Protein 7QGJ (pdb70)

Sequence (157 aa):
SNPYSYAMSSTEEARFLTYHMWPLTFLSPSELARAGFYYIGPGDRVACFACGGKLSNWEPKDDAMSSEHRRHFPNCPFLENSNPYSYAMSTEEARFLTYHMWPLTFLSSPSSELARAGFYYIGPGDRVACFACGGKKLSNWEPKDDAMSSEHRRHFPNCPFLE

Nearest PDB structures (foldseek):
  7qgj-assembly2_B  TM=9.591E-01  e=5.604E-15  Homo sapiens
  4j3y-assembly1_A  TM=9.364E-01  e=2.840E-09  Homo sapiens
  4mtz-assembly1_A  TM=9.478E-01  e=5.421E-08  Homo sapiens
  3siq-assembly3_C  TM=9.575E-01  e=4.329E-07  Drosophila melanogaster
  1se0-assembly1_A  TM=9.674E-01  e=7.913E-07  Drosophila melanogaster

Structure (mmCIF, N/CA/C/O backbone):
data_7QGJ
#
_entry.id   7QGJ
#
_cell.length_a   87.241
_cell.length_b   87.241
_cell.length_c   59.625
_cell.angle_alpha   90.000
_cell.angle_beta   90.000
_cell.angle_gamma   120.000
#
_symmetry.space_group_name_H-M   'H 3'
#
lo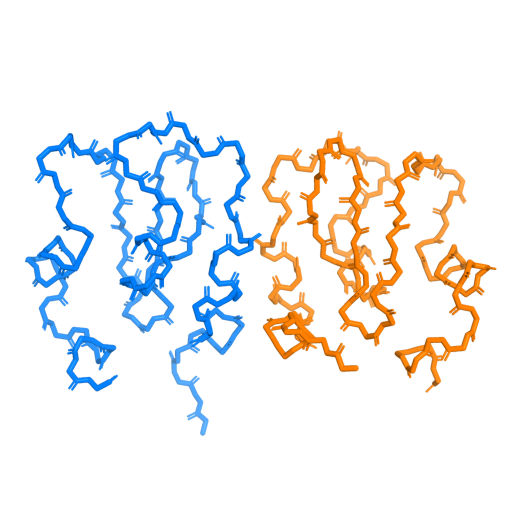op_
_entity.id
_entity.type
_entity.pdbx_description
1 polymer 'Baculoviral IAP repeat-containing protein 2'
2 non-polymer 'ZINC ION'
3 non-polymer 1,2-ETHANEDIOL
4 water water
#
loop_
_atom_site.group_PDB
_atom_site.id
_atom_site.type_symbol
_atom_site.label_atom_id
_atom_site.label_alt_id
_atom_site.label_comp_id
_atom_site.label_asym_id
_atom_site.label_entity_id
_atom_site.label_seq_id
_atom_site.pdbx_PDB_ins_code
_atom_site.Cartn_x
_atom_site.Cartn_y
_atom_site.Cartn_z
_atom_site.occupancy
_atom_site.B_iso_or_equiv
_atom_site.auth_seq_id
_atom_site.auth_comp_id
_atom_site.auth_asym_id
_atom_site.auth_atom_id
_atom_site.pdbx_PDB_model_num
ATOM 1 N N . SER A 1 1 ? -11.054 -15.971 -4.465 1.00 22.90 174 SER A N 1
ATOM 2 C CA . SER A 1 1 ? -10.523 -15.032 -3.442 1.00 21.44 174 SER A CA 1
ATOM 3 C C . SER A 1 1 ? -10.775 -13.588 -3.884 1.00 21.48 174 SER A C 1
ATOM 4 O O . SER A 1 1 ? -11.127 -13.361 -5.059 1.00 23.23 174 SER A O 1
ATOM 7 N N . ASN A 1 2 ? -10.599 -12.653 -2.957 1.00 21.05 175 ASN A N 1
ATOM 8 C CA . ASN A 1 2 ? -11.055 -11.246 -3.067 1.00 19.99 175 ASN A CA 1
ATOM 9 C C . ASN A 1 2 ? -9.839 -10.333 -2.948 1.00 19.62 175 ASN A C 1
ATOM 10 O O . ASN A 1 2 ? -9.186 -10.317 -1.906 1.00 19.58 175 ASN A O 1
ATOM 15 N N . PRO A 1 3 ? -9.484 -9.569 -4.007 1.00 19.21 176 PRO A N 1
ATOM 16 C CA . PRO A 1 3 ? -8.350 -8.643 -3.960 1.00 18.97 176 PRO A CA 1
ATOM 17 C C . PRO A 1 3 ? -8.661 -7.263 -3.352 1.00 18.69 176 PRO A C 1
ATOM 18 O O . PRO A 1 3 ? -7.770 -6.438 -3.266 1.00 21.11 176 PRO A O 1
ATOM 22 N N . TYR A 1 4 ? -9.916 -7.037 -2.968 1.00 17.50 177 TYR A N 1
ATOM 23 C CA . TYR A 1 4 ? -10.414 -5.751 -2.424 1.00 18.18 177 TYR A CA 1
ATOM 24 C C . TYR A 1 4 ? -10.538 -5.874 -0.908 1.00 19.57 177 TYR A C 1
ATOM 25 O O . TYR A 1 4 ? -10.383 -6.985 -0.374 1.00 20.05 177 TYR A O 1
ATOM 34 N N . SER A 1 5 ? -10.793 -4.750 -0.247 1.00 19.25 178 SER A N 1
ATOM 35 C CA . SER A 1 5 ? -11.152 -4.741 1.190 1.00 19.41 178 SER A CA 1
ATOM 36 C C . SER A 1 5 ? -12.591 -5.237 1.319 1.00 18.78 178 SER A C 1
ATOM 37 O O . SER A 1 5 ? -13.525 -4.439 1.106 1.00 21.39 178 SER A O 1
ATOM 40 N N . TYR A 1 6 ? -12.773 -6.508 1.661 1.00 19.80 179 TYR A N 1
ATOM 41 C CA . TYR A 1 6 ? -14.117 -7.064 1.950 1.00 20.19 179 TYR A CA 1
ATOM 42 C C . TYR A 1 6 ? -14.749 -6.283 3.116 1.00 19.75 179 TYR A C 1
ATOM 43 O O . TYR A 1 6 ? -15.954 -5.960 3.093 1.00 20.68 179 TYR A O 1
ATOM 52 N N . ALA A 1 7 ? -13.951 -5.963 4.134 1.00 19.22 180 ALA A N 1
ATOM 53 C CA . ALA A 1 7 ? -14.415 -5.225 5.330 1.00 20.24 180 ALA A CA 1
ATOM 54 C C . ALA A 1 7 ? -15.111 -3.920 4.922 1.00 19.21 180 ALA A C 1
ATOM 55 O O . ALA A 1 7 ? -16.151 -3.569 5.512 1.00 19.99 180 ALA A O 1
ATOM 57 N N . MET A 1 8 ? -14.575 -3.229 3.917 1.00 18.11 181 MET A N 1
ATOM 58 C CA . MET A 1 8 ? -15.066 -1.886 3.520 1.00 18.85 181 MET A CA 1
ATOM 59 C C . MET A 1 8 ? -15.813 -1.946 2.179 1.00 18.97 181 MET A C 1
ATOM 60 O O . MET A 1 8 ? -15.910 -0.914 1.507 1.00 19.12 181 MET A O 1
ATOM 65 N N A SER A 1 9 ? -16.358 -3.117 1.836 0.50 18.71 182 SER A N 1
ATOM 66 N N B SER A 1 9 ? -16.379 -3.104 1.832 0.50 19.16 182 SER A N 1
ATOM 67 C CA A SER A 1 9 ? -17.029 -3.369 0.534 0.50 18.73 182 SER A CA 1
ATOM 68 C CA B SER A 1 9 ? -17.026 -3.339 0.513 0.50 19.70 182 SER A CA 1
ATOM 69 C C A SER A 1 9 ? -18.407 -2.693 0.476 0.50 19.29 182 SER A C 1
ATOM 70 C C B SER A 1 9 ? -18.470 -2.818 0.473 0.50 20.12 182 SER A C 1
ATOM 71 O O A SER A 1 9 ? -18.832 -2.355 -0.645 0.50 20.69 182 SER A O 1
ATOM 72 O O B SER A 1 9 ? -19.028 -2.768 -0.641 0.50 21.92 182 SER A O 1
ATOM 77 N N . THR A 1 10 ? -19.075 -2.470 1.616 1.00 19.85 183 THR A N 1
ATOM 78 C CA . THR A 1 10 ? -20.417 -1.822 1.650 1.00 20.09 183 THR A CA 1
ATOM 79 C C . THR A 1 10 ? -20.279 -0.316 1.901 1.00 18.68 183 THR A C 1
ATOM 80 O O . THR A 1 10 ? -19.407 0.094 2.677 1.00 19.76 183 THR A O 1
ATOM 84 N N . GLU A 1 11 ? -21.143 0.478 1.271 1.00 19.72 184 GLU A N 1
ATOM 85 C CA . GLU A 1 11 ? -21.307 1.930 1.543 1.00 21.56 184 GLU A CA 1
ATOM 86 C C . GLU A 1 11 ? -21.510 2.134 3.049 1.00 19.15 184 GLU A C 1
ATOM 87 O O . GLU A 1 11 ? -20.922 3.070 3.618 1.00 19.86 184 GLU A O 1
ATOM 93 N N . 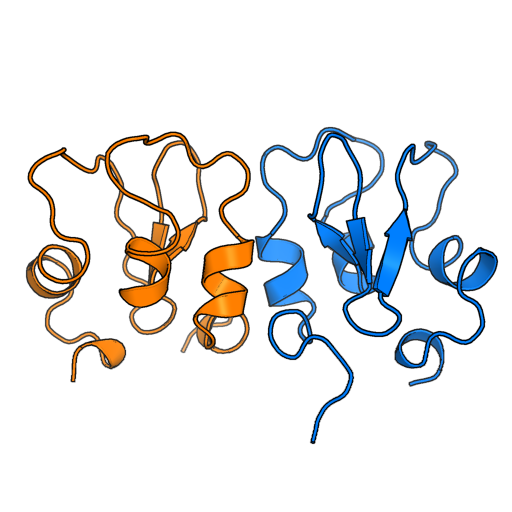GLU A 1 12 ? -22.308 1.270 3.671 1.00 19.83 185 GLU A N 1
ATOM 94 C CA . GLU A 1 12 ? -22.668 1.387 5.108 1.00 20.30 185 GLU A CA 1
ATOM 95 C C . GLU A 1 12 ? -21.400 1.257 5.958 1.00 18.81 185 GLU A C 1
ATOM 96 O O . GLU A 1 12 ? -21.193 2.100 6.852 1.00 19.76 185 GLU A O 1
ATOM 102 N N . ALA A 1 13 ? -20.576 0.241 5.709 1.00 18.28 186 ALA A N 1
ATOM 103 C CA . ALA A 1 13 ? -19.329 0.027 6.486 1.00 18.88 186 ALA A CA 1
ATOM 104 C C . ALA A 1 13 ? -18.413 1.243 6.322 1.00 18.56 186 ALA A C 1
ATOM 105 O O . ALA A 1 13 ? -17.835 1.709 7.305 1.00 19.08 186 ALA A O 1
ATOM 107 N N . ARG A 1 14 ? -18.275 1.760 5.099 1.00 17.98 187 ARG A N 1
ATOM 108 C CA . ARG A 1 14 ? -17.396 2.926 4.843 1.00 18.73 187 ARG A CA 1
ATOM 109 C C . ARG A 1 14 ? -17.931 4.136 5.621 1.00 18.43 187 ARG A C 1
ATOM 110 O O . ARG A 1 14 ? -17.129 4.843 6.265 1.00 19.35 187 ARG A O 1
ATOM 118 N N . PHE A 1 15 ? -19.239 4.371 5.569 1.00 18.38 188 PHE A N 1
ATOM 119 C CA . PHE A 1 15 ? -19.894 5.505 6.267 1.00 18.90 188 PHE A CA 1
ATOM 120 C C . PHE A 1 15 ? -19.587 5.448 7.769 1.00 19.37 188 PHE A C 1
ATOM 121 O O . PHE A 1 15 ? -19.302 6.493 8.379 1.00 20.25 188 PHE A O 1
ATOM 129 N N . LEU A 1 16 ? -19.632 4.249 8.344 1.00 19.54 189 LEU A N 1
ATOM 130 C CA . LEU A 1 16 ? -19.498 4.054 9.809 1.00 19.50 189 LEU A CA 1
ATOM 131 C C . LEU A 1 16 ? -18.058 4.310 10.270 1.00 19.11 189 LEU A C 1
ATOM 132 O O . LEU A 1 16 ? -17.856 4.357 11.483 1.00 20.53 189 LEU A O 1
ATOM 137 N N . THR A 1 17 ? -17.085 4.506 9.381 1.00 18.49 190 THR A N 1
ATOM 138 C CA . THR A 1 17 ? -15.678 4.774 9.786 1.00 19.14 190 THR A CA 1
ATOM 139 C C . THR A 1 17 ? -15.447 6.262 10.072 1.00 19.61 190 THR A C 1
ATOM 140 O O . THR A 1 17 ? -14.377 6.579 10.619 1.00 21.46 190 THR A O 1
ATOM 144 N N . TYR A 1 18 ? -16.386 7.140 9.717 1.00 19.07 191 TYR A N 1
ATOM 145 C CA . TYR A 1 18 ? -16.222 8.606 9.881 1.00 20.00 191 TYR A CA 1
ATOM 146 C C . TYR A 1 18 ? -16.698 9.011 11.279 1.00 22.52 191 TYR A C 1
ATOM 147 O O . TYR A 1 18 ? -17.852 8.719 11.662 1.00 24.22 191 TYR A O 1
ATOM 156 N N . HIS A 1 19 ? -15.805 9.651 12.030 1.00 23.55 192 HIS A N 1
ATOM 157 C CA . HIS A 1 19 ? -16.106 10.248 13.352 1.00 24.19 192 HIS A CA 1
ATOM 158 C C . HIS A 1 19 ? -15.466 11.627 13.449 1.00 25.64 192 HIS A C 1
ATOM 159 O O . HIS A 1 19 ? -14.252 11.735 13.221 1.00 25.78 192 HIS A O 1
ATOM 166 N N . MET A 1 20 ? -16.259 12.619 13.824 1.00 27.25 193 MET A N 1
ATOM 167 C CA . MET A 1 20 ? -15.807 14.025 13.952 1.00 30.54 193 MET A CA 1
ATOM 168 C C . MET A 1 20 ? -15.080 14.430 12.665 1.00 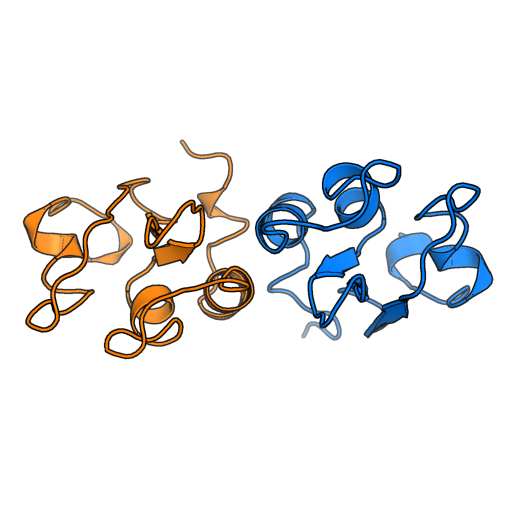29.06 193 MET A C 1
ATOM 169 O O . MET A 1 20 ? -13.993 15.033 12.731 1.00 30.91 193 MET A O 1
ATOM 174 N N . TRP A 1 21 ? -15.658 14.083 11.521 1.00 27.56 194 TRP A N 1
ATOM 175 C CA . TRP A 1 21 ? -15.095 14.435 10.197 1.00 27.00 194 TRP A CA 1
ATOM 176 C C . TRP A 1 21 ? -15.006 15.957 10.105 1.00 29.01 194 TRP A C 1
ATOM 177 O O . TRP A 1 21 ? -15.983 16.645 10.401 1.00 32.18 194 TRP A O 1
ATOM 188 N N . PRO A 1 22 ? -13.825 16.528 9.763 1.00 29.33 195 PRO A N 1
ATOM 189 C CA . PRO A 1 22 ? -13.588 17.964 9.934 1.00 31.86 195 PRO A CA 1
ATOM 190 C C . PRO A 1 22 ? -14.139 18.909 8.853 1.00 30.17 195 PRO A C 1
ATOM 191 O O . PRO A 1 22 ? -14.133 20.103 9.089 1.00 33.64 195 PRO A O 1
ATOM 195 N N . LEU A 1 23 ? -14.584 18.391 7.704 1.00 29.31 196 LEU A N 1
ATOM 196 C CA . LEU A 1 23 ? -15.027 19.252 6.578 1.00 29.14 196 LEU A CA 1
ATOM 197 C C . LEU A 1 23 ? -16.551 19.387 6.588 1.00 30.15 196 LEU A C 1
ATOM 198 O O . LEU A 1 23 ? -17.236 18.350 6.646 1.00 35.05 196 LEU A O 1
ATOM 203 N N . THR A 1 24 ? -17.047 20.625 6.497 1.00 32.85 197 THR A N 1
ATOM 204 C CA . THR A 1 24 ? -18.494 20.963 6.431 1.00 35.55 197 THR A CA 1
ATOM 205 C C . THR A 1 24 ? -18.997 20.839 4.987 1.00 33.99 197 THR A C 1
ATOM 206 O O . THR A 1 24 ? -20.217 20.681 4.813 1.00 37.73 197 THR A O 1
ATOM 210 N N . PHE A 1 25 ? -18.095 20.901 4.000 1.00 30.86 198 PHE A N 1
ATOM 211 C CA . PHE A 1 25 ? -18.431 21.060 2.556 1.00 29.74 198 PHE A CA 1
ATOM 212 C C . PHE A 1 25 ? -18.398 19.715 1.819 1.00 27.94 198 PHE A C 1
ATOM 213 O O . PHE A 1 25 ? -18.756 19.685 0.625 1.00 30.54 198 PHE A O 1
ATOM 221 N N . LEU A 1 26 ? -17.961 18.642 2.480 1.00 26.26 199 LEU A N 1
ATOM 222 C CA . LEU A 1 26 ? -17.872 17.289 1.867 1.00 25.58 199 LEU A CA 1
ATOM 223 C C . LEU A 1 26 ? -18.287 16.267 2.925 1.00 24.29 199 LEU A C 1
ATOM 224 O O . LEU A 1 26 ? -17.633 16.233 3.980 1.00 26.96 199 LEU A O 1
ATOM 229 N N . SER A 1 27 ? -19.345 15.495 2.671 1.00 23.10 200 SER A N 1
ATOM 230 C CA . SER A 1 27 ? -19.994 14.629 3.692 1.00 23.42 200 SER A CA 1
ATOM 231 C C . SER A 1 27 ? -19.404 13.220 3.674 1.00 23.10 200 SER A C 1
ATOM 232 O O . SER A 1 27 ? -18.991 12.705 2.629 1.00 22.34 200 SER A O 1
ATOM 235 N N . PRO A 1 28 ? -19.341 12.557 4.854 1.00 21.81 201 PRO A N 1
ATOM 236 C CA . PRO A 1 28 ? -19.064 11.121 4.923 1.00 21.87 201 PRO A CA 1
ATOM 237 C C . PRO A 1 28 ? -19.946 10.292 3.975 1.00 20.80 201 PRO A C 1
ATOM 238 O O . PRO A 1 28 ? -19.450 9.354 3.389 1.00 21.69 201 PRO A O 1
ATOM 242 N N . SER A 1 29 ? -21.222 10.655 3.828 1.00 21.69 202 SER A N 1
ATOM 243 C CA . SER A 1 29 ? -22.168 9.966 2.912 1.00 22.67 202 SER A CA 1
ATOM 244 C C . SER A 1 29 ? -21.640 10.036 1.473 1.00 21.71 202 SER A C 1
ATOM 245 O O . SER A 1 29 ? -21.589 8.981 0.804 1.00 22.35 202 SER A O 1
ATOM 248 N N . GLU A 1 30 ? -21.272 11.230 1.006 1.00 21.02 203 GLU A N 1
ATOM 249 C CA . GLU A 1 30 ? -20.761 11.414 -0.380 1.00 21.12 203 GLU A CA 1
ATOM 250 C C . GLU A 1 30 ? -19.499 10.566 -0.551 1.00 20.25 203 GLU A C 1
ATOM 251 O O . GLU A 1 30 ? -19.369 9.867 -1.569 1.00 21.74 203 GLU A O 1
ATOM 257 N N . LEU A 1 31 ? -18.585 10.626 0.412 1.00 19.28 204 LEU A N 1
ATOM 258 C CA . LEU A 1 31 ? -17.306 9.882 0.330 1.00 19.44 204 LEU A CA 1
ATOM 259 C C . LEU A 1 31 ? -17.577 8.373 0.308 1.00 18.43 204 LEU A C 1
ATOM 260 O O . LEU A 1 31 ? -16.988 7.680 -0.529 1.00 19.82 204 LEU A O 1
ATOM 265 N N . ALA A 1 32 ? -18.429 7.862 1.195 1.00 18.60 205 ALA A N 1
ATOM 266 C CA . ALA A 1 32 ? -18.748 6.420 1.265 1.00 19.17 205 ALA A CA 1
ATOM 267 C C . ALA A 1 32 ? -19.355 5.962 -0.064 1.00 18.53 205 ALA A C 1
ATOM 268 O O . ALA A 1 32 ? -18.992 4.872 -0.544 1.00 19.61 205 ALA A O 1
ATOM 270 N N . ARG A 1 33 ? -20.248 6.768 -0.632 1.00 19.03 206 ARG A N 1
ATOM 271 C CA . ARG A 1 33 ? -20.904 6.449 -1.927 1.00 20.51 206 ARG A CA 1
ATOM 272 C C . ARG A 1 33 ? -19.851 6.382 -3.036 1.00 20.73 206 ARG A C 1
ATOM 273 O O . ARG A 1 33 ? -20.083 5.632 -4.011 1.00 22.40 206 ARG A O 1
ATOM 281 N N . ALA A 1 34 ? -18.757 7.137 -2.913 1.00 18.99 207 ALA A N 1
ATOM 282 C CA . ALA A 1 34 ? -17.658 7.168 -3.912 1.00 18.81 207 ALA A CA 1
ATOM 283 C C . ALA A 1 34 ? -16.577 6.124 -3.581 1.00 18.61 207 ALA A C 1
ATOM 284 O O . ALA A 1 34 ? -15.502 6.189 -4.178 1.00 20.88 207 ALA A O 1
ATOM 286 N N . GLY A 1 35 ? -16.835 5.197 -2.653 1.00 18.45 208 GLY A N 1
ATOM 287 C CA . GLY A 1 35 ? -15.951 4.048 -2.381 1.00 18.42 208 GLY A CA 1
ATOM 288 C C . GLY A 1 35 ? -14.931 4.304 -1.274 1.00 18.07 208 GLY A C 1
ATOM 289 O O . GLY A 1 35 ? -14.082 3.420 -1.062 1.00 18.93 208 GLY A O 1
ATOM 290 N N . PHE A 1 36 ? -14.990 5.461 -0.603 1.00 17.72 209 PHE A N 1
ATOM 291 C CA . PHE A 1 36 ? -13.940 5.931 0.339 1.00 17.99 209 PHE A CA 1
ATOM 292 C C . PHE A 1 36 ? -14.359 5.707 1.792 1.00 18.05 209 PHE A C 1
ATOM 293 O O . PHE A 1 36 ? -15.471 6.096 2.197 1.00 19.41 209 PHE A O 1
ATOM 301 N N . TYR A 1 37 ? -13.454 5.111 2.560 1.00 17.96 210 TYR A N 1
ATOM 302 C CA . TYR A 1 37 ? -13.577 5.016 4.037 1.00 18.46 210 TYR A CA 1
ATOM 303 C C . TYR A 1 37 ? -12.481 5.872 4.675 1.00 17.92 210 TYR A C 1
ATOM 304 O O . TYR A 1 37 ? -11.472 6.220 4.044 1.00 18.63 210 TYR A O 1
ATOM 313 N N . TYR A 1 38 ? -12.684 6.228 5.939 1.00 18.57 211 TYR A N 1
ATOM 314 C CA . TYR A 1 38 ? -11.754 7.117 6.673 1.00 18.03 211 TYR A CA 1
ATOM 315 C C . TYR A 1 38 ? -10.499 6.350 7.087 1.00 18.34 211 TYR A C 1
ATOM 316 O O . TYR A 1 38 ? -10.629 5.300 7.745 1.00 21.62 211 TYR A O 1
ATOM 325 N N . ILE A 1 39 ? -9.322 6.895 6.775 1.00 18.86 212 ILE A N 1
ATOM 326 C CA . ILE A 1 39 ? -8.027 6.393 7.328 1.00 20.29 212 ILE A CA 1
ATOM 327 C C . ILE A 1 39 ? -7.349 7.474 8.171 1.00 20.93 212 ILE A C 1
ATOM 328 O O . ILE A 1 39 ? -6.679 7.099 9.153 1.00 22.92 212 ILE A O 1
ATOM 333 N N . GLY A 1 40 ? -7.488 8.752 7.823 1.00 20.70 213 GLY A N 1
ATOM 334 C CA . GLY A 1 40 ? -6.807 9.841 8.543 1.00 21.13 213 GLY A CA 1
ATOM 335 C C . GLY A 1 40 ? -5.288 9.763 8.391 1.00 22.15 213 GLY A C 1
ATOM 336 O O . GLY A 1 40 ? -4.774 9.002 7.566 1.00 23.08 213 GLY A O 1
ATOM 337 N N . PRO A 1 41 ? -4.525 10.581 9.155 1.00 23.37 214 PRO A N 1
ATOM 338 C CA . PRO A 1 41 ? -5.104 11.642 9.978 1.00 23.06 214 PRO A CA 1
ATOM 339 C C . PRO A 1 41 ? -5.700 12.761 9.108 1.00 22.86 214 PRO A C 1
ATOM 340 O O . PRO A 1 41 ? -5.665 12.664 7.880 1.00 24.47 214 PRO A O 1
ATOM 344 N N . GLY A 1 42 ? -6.257 13.790 9.745 1.00 23.34 215 GLY A N 1
ATOM 345 C CA . GLY A 1 42 ? -6.907 14.917 9.053 1.00 23.59 215 GLY A CA 1
ATOM 346 C C . GLY A 1 42 ? -8.071 14.438 8.208 1.00 23.11 215 GLY A C 1
ATOM 347 O O . GLY A 1 42 ? -8.931 13.714 8.742 1.00 25.83 215 GLY A O 1
ATOM 348 N N . ASP A 1 43 ? -8.087 14.793 6.921 1.00 22.61 216 ASP A N 1
ATOM 349 C CA . ASP A 1 43 ? -9.228 14.494 6.016 1.00 21.78 216 ASP A CA 1
ATOM 350 C C . ASP A 1 43 ? -8.848 13.385 5.031 1.00 20.90 216 ASP A C 1
ATOM 351 O O . ASP A 1 43 ? -9.441 13.348 3.942 1.00 23.22 216 ASP A O 1
ATOM 356 N N . ARG A 1 44 ? -7.936 12.482 5.391 1.00 20.02 217 ARG A N 1
ATOM 357 C CA . ARG A 1 44 ? -7.448 11.455 4.437 1.00 19.64 217 ARG A CA 1
ATOM 358 C C . ARG A 1 44 ? -8.391 10.246 4.409 1.00 19.45 217 ARG A C 1
ATOM 359 O O . ARG A 1 44 ? -8.772 9.719 5.482 1.00 20.09 217 ARG A O 1
ATOM 367 N N . VAL A 1 45 ? -8.734 9.800 3.200 1.00 19.05 218 VAL A N 1
ATOM 368 C CA . VAL A 1 45 ? -9.649 8.649 2.968 1.00 18.48 218 VAL A CA 1
ATOM 369 C C . VAL A 1 45 ? -8.967 7.681 2.001 1.00 18.17 218 VAL A C 1
ATOM 370 O O . VAL A 1 45 ? -7.988 8.086 1.322 1.00 19.14 218 VAL A O 1
ATOM 374 N N . ALA A 1 46 ? -9.476 6.455 1.935 1.00 18.37 219 ALA A N 1
ATOM 375 C CA . ALA A 1 46 ? -8.933 5.390 1.065 1.00 18.95 219 ALA A CA 1
ATOM 376 C C . ALA A 1 46 ? -10.077 4.662 0.365 1.00 18.55 219 ALA A C 1
ATOM 377 O O . ALA A 1 46 ? -11.148 4.473 0.957 1.00 18.48 219 ALA A O 1
ATOM 379 N N . CYS A 1 47 ? -9.840 4.249 -0.875 1.00 18.46 220 CYS A N 1
ATOM 380 C CA . CYS A 1 47 ? -10.790 3.413 -1.640 1.00 18.88 220 CYS A CA 1
ATOM 381 C C . CYS A 1 47 ? -10.628 1.940 -1.254 1.00 18.19 220 CYS A C 1
ATOM 382 O O . CYS A 1 47 ? -9.482 1.443 -1.230 1.00 19.38 220 CYS A O 1
ATOM 385 N N . PHE A 1 48 ? -11.747 1.264 -0.982 1.00 18.78 221 PHE A N 1
ATOM 386 C CA . PHE A 1 48 ? -11.789 -0.174 -0.611 1.00 18.77 221 PHE A CA 1
ATOM 387 C C . PHE A 1 48 ? -11.308 -1.064 -1.762 1.00 18.19 221 PHE A C 1
ATOM 388 O O . PHE A 1 48 ? -10.928 -2.212 -1.505 1.00 20.14 221 PHE A O 1
ATOM 396 N N . ALA A 1 49 ? -11.355 -0.563 -2.998 1.00 19.23 222 ALA A N 1
ATOM 397 C CA . ALA A 1 49 ? -11.110 -1.387 -4.204 1.00 19.65 222 ALA A CA 1
ATOM 398 C C . ALA A 1 49 ? -9.703 -1.134 -4.763 1.00 20.49 222 ALA A C 1
ATOM 399 O O . ALA A 1 49 ? -8.927 -2.108 -4.855 1.00 25.24 222 ALA A O 1
ATOM 401 N N . CYS A 1 50 ? -9.362 0.114 -5.099 1.00 20.49 223 CYS A N 1
ATOM 402 C CA . CYS A 1 50 ? -8.058 0.445 -5.734 1.00 20.55 223 CYS A CA 1
ATOM 403 C C . CYS A 1 50 ? -7.002 0.795 -4.680 1.00 20.81 223 CYS A C 1
ATOM 404 O O . CYS A 1 50 ? -5.816 0.805 -5.023 1.00 22.38 223 CYS A O 1
ATOM 407 N N . GLY A 1 51 ? -7.403 1.096 -3.445 1.00 21.83 224 GLY A N 1
ATOM 408 C CA . GLY A 1 51 ? -6.454 1.495 -2.391 1.00 21.39 224 GLY A CA 1
ATOM 409 C C . GLY A 1 51 ? -5.929 2.911 -2.573 1.00 20.78 224 GLY A C 1
ATOM 410 O O . GLY A 1 51 ? -5.045 3.310 -1.796 1.00 23.61 224 GLY A O 1
ATOM 411 N N . GLY A 1 52 ? -6.449 3.662 -3.548 1.00 20.17 225 GLY A N 1
ATOM 412 C CA . GLY A 1 52 ? -6.120 5.086 -3.714 1.00 20.79 225 GLY A CA 1
ATOM 413 C C . GLY A 1 52 ? -6.475 5.860 -2.464 1.00 19.05 225 GLY A C 1
ATOM 414 O O . GLY A 1 52 ? -7.548 5.606 -1.888 1.00 20.75 225 GLY A O 1
ATOM 415 N N . LYS A 1 53 ? -5.603 6.775 -2.061 1.00 19.74 226 LYS A N 1
ATOM 416 C CA . LYS A 1 53 ? -5.808 7.623 -0.865 1.00 19.05 226 LYS A CA 1
ATOM 417 C C . LYS A 1 53 ? -5.892 9.083 -1.298 1.00 18.99 226 LYS A C 1
ATOM 418 O O . LYS A 1 53 ? -5.072 9.495 -2.126 1.00 19.64 226 LYS A O 1
ATOM 424 N N . LEU A 1 54 ? -6.824 9.842 -0.725 1.00 18.92 227 LEU A N 1
ATOM 425 C CA . LEU A 1 54 ? -6.980 11.283 -1.031 1.00 19.81 227 LEU A CA 1
ATOM 426 C C . LEU A 1 54 ? -7.112 12.073 0.262 1.00 18.77 227 LEU A C 1
ATOM 427 O O . LEU A 1 54 ? -7.893 11.660 1.140 1.00 20.13 227 LEU A O 1
ATOM 432 N N . SER A 1 55 ? -6.395 13.186 0.342 1.00 18.27 228 SER A N 1
ATOM 433 C CA . SER A 1 55 ? -6.492 14.162 1.452 1.00 19.24 228 SER A CA 1
ATOM 434 C C . SER A 1 55 ? -6.574 15.582 0.891 1.00 20.47 228 SER A C 1
ATOM 435 O O . SER A 1 55 ? -6.577 15.751 -0.343 1.00 20.75 228 SER A O 1
ATOM 438 N N . ASN A 1 56 ? -6.609 16.577 1.775 1.00 20.65 229 ASN A N 1
ATOM 439 C CA . ASN A 1 56 ? -6.536 18.011 1.394 1.00 22.25 229 ASN A CA 1
ATOM 440 C C . ASN A 1 56 ? -7.661 18.304 0.395 1.00 22.02 229 ASN A C 1
ATOM 441 O O . ASN A 1 56 ? -7.405 18.925 -0.654 1.00 24.14 229 ASN A O 1
ATOM 446 N N . TRP A 1 57 ? -8.877 17.876 0.726 1.00 21.77 230 TRP A N 1
ATOM 447 C CA . TRP A 1 57 ? -10.088 18.108 -0.101 1.00 22.01 230 TRP A CA 1
ATOM 448 C C . TRP A 1 57 ? -10.373 19.609 -0.175 1.00 22.85 230 TRP A C 1
ATOM 449 O O . TRP A 1 57 ? -10.211 20.298 0.850 1.00 25.49 230 TRP A O 1
ATOM 460 N N . GLU A 1 58 ? -10.767 20.092 -1.356 1.00 24.90 231 GLU A N 1
ATOM 461 C CA . GLU A 1 58 ? -11.134 21.510 -1.602 1.00 28.27 231 GLU A CA 1
ATOM 462 C C . GLU A 1 58 ? -12.652 21.615 -1.707 1.00 25.53 231 GLU A C 1
ATOM 463 O O . GLU A 1 58 ? -13.315 20.657 -2.100 1.00 25.24 231 GLU A O 1
ATOM 469 N N . PRO A 1 59 ? -13.253 22.770 -1.337 1.00 28.08 232 PRO A N 1
ATOM 470 C CA . PRO A 1 59 ? -14.698 22.973 -1.478 1.00 30.38 232 PRO A CA 1
ATOM 471 C C . PRO A 1 59 ? -15.279 22.590 -2.851 1.00 29.80 232 PRO A C 1
ATOM 472 O O . PRO A 1 59 ? -16.383 22.081 -2.890 1.00 34.85 232 PRO A O 1
ATOM 476 N N . LYS A 1 60 ? -14.526 22.827 -3.931 1.00 29.70 233 LYS A N 1
ATOM 477 C CA . LYS A 1 60 ? -14.935 22.554 -5.339 1.00 32.04 233 LYS A CA 1
ATOM 478 C C . LYS A 1 60 ? -15.011 21.046 -5.618 1.00 28.82 233 LYS A C 1
ATOM 479 O O . LYS A 1 60 ? -15.601 20.678 -6.650 1.00 32.01 233 LYS A O 1
ATOM 484 N N . ASP A 1 61 ? -14.389 20.206 -4.783 1.00 25.14 234 ASP A N 1
ATOM 485 C CA . ASP A 1 61 ? -14.129 18.782 -5.126 1.00 23.91 234 ASP A CA 1
ATOM 486 C C . ASP A 1 61 ? -15.421 17.965 -5.048 1.00 24.47 234 ASP A C 1
ATOM 487 O O . ASP A 1 61 ? -16.171 18.111 -4.071 1.00 27.82 234 ASP A O 1
ATOM 492 N N . ASP A 1 62 ? -15.622 17.105 -6.047 1.00 24.28 235 ASP A N 1
ATOM 493 C CA . ASP A 1 62 ? -16.649 16.035 -6.078 1.00 23.49 235 ASP A CA 1
ATOM 494 C C . ASP A 1 62 ? -15.916 14.707 -5.869 1.00 21.18 235 ASP A C 1
ATOM 495 O O . ASP A 1 62 ? -14.909 14.476 -6.553 1.00 22.66 235 ASP A O 1
ATOM 500 N N . ALA A 1 63 ? -16.367 13.877 -4.928 1.00 21.36 236 ALA A N 1
ATOM 501 C CA . ALA A 1 63 ? -15.642 12.650 -4.534 1.00 21.50 236 ALA A CA 1
ATOM 502 C C . ALA A 1 63 ? -15.522 11.696 -5.731 1.00 20.00 236 ALA A C 1
ATOM 503 O O . ALA A 1 63 ? -14.428 11.168 -5.938 1.00 21.12 236 ALA A O 1
ATOM 505 N N . MET A 1 64 ? -16.602 11.482 -6.489 1.00 20.66 237 MET A N 1
ATOM 506 C CA . MET A 1 64 ? -16.586 10.563 -7.660 1.00 21.00 237 MET A CA 1
ATOM 507 C C . MET A 1 64 ? -15.662 11.123 -8.748 1.00 20.83 237 MET A C 1
ATOM 508 O O . MET A 1 64 ? -14.936 10.337 -9.382 1.00 21.41 237 MET A O 1
ATOM 513 N N A SER A 1 65 ? -15.706 12.439 -8.977 0.50 20.65 238 SER A N 1
ATOM 514 N N B SER A 1 65 ? -15.677 12.440 -8.955 0.50 20.06 238 SER A N 1
ATOM 515 C CA A SER A 1 65 ? -14.851 13.134 -9.977 0.50 21.33 238 SER A CA 1
ATOM 516 C CA B SER A 1 65 ? -14.849 13.111 -9.992 0.50 20.77 238 SER A CA 1
ATOM 517 C C A SER A 1 65 ? -13.380 12.936 -9.598 0.50 20.65 238 SER A C 1
ATOM 518 C C B SER A 1 65 ? -13.365 13.010 -9.617 0.50 20.27 238 SER A C 1
ATOM 519 O O A SER A 1 65 ? -12.590 12.497 -10.447 0.50 21.75 238 SER A O 1
ATOM 520 O O B SER A 1 65 ? -12.539 12.750 -10.507 0.50 21.96 238 SER A O 1
ATOM 525 N N . GLU A 1 66 ? -13.033 13.206 -8.340 1.00 20.59 239 GLU A N 1
ATOM 526 C CA . GLU A 1 66 ? -11.634 13.100 -7.857 1.00 20.31 239 GLU A CA 1
ATOM 527 C C . GLU A 1 66 ? -11.172 11.640 -7.923 1.00 19.48 239 GLU A C 1
ATOM 528 O O . GLU A 1 66 ? -10.013 11.409 -8.287 1.00 20.96 239 GLU A O 1
ATOM 534 N N . HIS A 1 67 ? -12.040 10.688 -7.584 1.00 19.25 240 HIS A N 1
ATOM 535 C CA . HIS A 1 67 ? -11.740 9.235 -7.677 1.00 19.41 240 HIS A CA 1
ATOM 536 C C . HIS A 1 67 ? -11.320 8.911 -9.116 1.00 18.96 240 HIS A C 1
ATOM 537 O O . HIS A 1 67 ? -10.283 8.246 -9.320 1.00 20.57 240 HIS A O 1
ATOM 544 N N . ARG A 1 68 ? -12.103 9.382 -10.083 1.00 20.05 241 ARG A N 1
ATOM 545 C CA . ARG A 1 68 ? -11.854 9.103 -11.517 1.00 19.58 241 ARG A CA 1
ATOM 546 C C . ARG A 1 68 ? -10.599 9.841 -11.999 1.00 20.67 241 ARG A C 1
ATOM 547 O O . ARG A 1 68 ? -9.832 9.247 -12.789 1.00 22.03 241 ARG A O 1
ATOM 555 N N . ARG A 1 69 ? -10.406 11.088 -11.563 1.00 19.92 242 ARG A N 1
ATOM 556 C CA . ARG A 1 69 ? -9.259 11.943 -11.969 1.00 21.16 242 ARG A CA 1
ATOM 557 C C . ARG A 1 69 ? -7.951 11.273 -11.540 1.00 20.76 242 ARG A C 1
ATOM 558 O O . ARG A 1 69 ? -7.007 11.215 -12.328 1.00 24.05 242 ARG A O 1
ATOM 566 N N . HIS A 1 70 ? -7.875 10.815 -10.295 1.00 21.25 243 HIS A N 1
ATOM 567 C CA . HIS A 1 70 ? -6.605 10.334 -9.699 1.00 20.82 243 HIS A CA 1
ATOM 568 C C . HIS A 1 70 ? -6.410 8.832 -9.920 1.00 20.32 243 HIS A C 1
ATOM 569 O O . HIS A 1 70 ? -5.245 8.415 -10.026 1.00 22.39 243 HIS A O 1
ATOM 576 N N . PHE A 1 71 ? -7.491 8.046 -9.933 1.00 20.84 244 PHE A N 1
ATOM 577 C CA . PHE A 1 71 ? -7.427 6.561 -9.976 1.00 20.84 244 PHE A CA 1
ATOM 578 C C . PHE A 1 71 ? -8.334 6.050 -11.089 1.00 21.33 244 PHE A C 1
ATOM 579 O O . PHE A 1 71 ? -9.261 5.281 -10.850 1.00 21.15 244 PHE A O 1
ATOM 587 N N . PRO A 1 72 ? -8.072 6.446 -12.353 1.00 21.49 245 PRO A N 1
ATOM 588 C CA . PRO A 1 72 ? -8.996 6.153 -13.449 1.00 21.86 245 PRO A CA 1
ATOM 589 C C . PRO A 1 72 ? -9.245 4.660 -13.732 1.00 22.08 245 PRO A C 1
ATOM 590 O O . PRO A 1 72 ? -10.291 4.342 -14.264 1.00 24.63 245 PRO A O 1
ATOM 594 N N . ASN A 1 73 ? -8.303 3.784 -13.372 1.00 23.03 246 ASN A N 1
ATOM 595 C CA . ASN A 1 73 ? -8.389 2.319 -13.626 1.00 23.88 246 ASN A CA 1
ATOM 596 C C . ASN A 1 73 ? -9.051 1.587 -12.451 1.00 22.74 246 ASN A C 1
ATOM 597 O O . ASN A 1 73 ? -9.074 0.346 -12.461 1.00 25.50 246 ASN A O 1
ATOM 602 N N . CYS A 1 74 ? -9.607 2.308 -11.482 1.00 21.74 247 CYS A N 1
ATOM 603 C CA . CYS A 1 74 ? -10.240 1.679 -10.299 1.00 21.99 247 CYS A CA 1
ATOM 604 C C . CYS A 1 74 ? -11.398 0.779 -10.729 1.00 21.82 247 CYS A C 1
ATOM 605 O O . CYS A 1 74 ? -12.303 1.234 -11.427 1.00 23.15 247 CYS A O 1
ATOM 608 N N . PRO A 1 75 ? -11.420 -0.513 -10.322 1.00 23.57 248 PRO A N 1
ATOM 609 C CA . PRO A 1 75 ? -12.498 -1.425 -10.713 1.00 24.59 248 PRO A CA 1
ATOM 610 C C . PRO A 1 75 ? -13.879 -1.072 -10.135 1.00 23.62 248 PRO A C 1
ATOM 611 O O . PRO A 1 75 ? -14.877 -1.411 -10.747 1.00 27.12 248 PRO A O 1
ATOM 615 N N . PHE A 1 76 ? -13.922 -0.414 -8.977 1.00 22.69 249 PHE A N 1
ATOM 616 C CA . PHE A 1 76 ? -15.180 0.102 -8.382 1.00 22.82 249 PHE A CA 1
ATOM 617 C C . PHE A 1 76 ? -15.860 1.084 -9.347 1.00 21.32 249 PHE A C 1
ATOM 618 O O . PHE A 1 76 ? -17.085 0.979 -9.528 1.00 23.83 249 PHE A O 1
ATOM 626 N N . LEU A 1 77 ? -15.100 2.000 -9.956 1.00 21.65 250 LEU A N 1
ATOM 627 C CA . LEU A 1 77 ? -15.655 3.032 -10.874 1.00 21.49 250 LEU A CA 1
ATOM 628 C C . LEU A 1 77 ? -16.244 2.351 -12.115 1.00 24.06 250 LEU A C 1
ATOM 629 O O . LEU A 1 77 ? -17.211 2.895 -12.682 1.00 25.15 250 LEU A O 1
ATOM 634 N N . GLU A 1 78 ? -15.682 1.209 -12.520 1.00 26.02 251 GLU A N 1
ATOM 635 C CA . GLU A 1 78 ? -16.068 0.503 -13.769 1.00 30.37 251 GLU A CA 1
ATOM 636 C C . GLU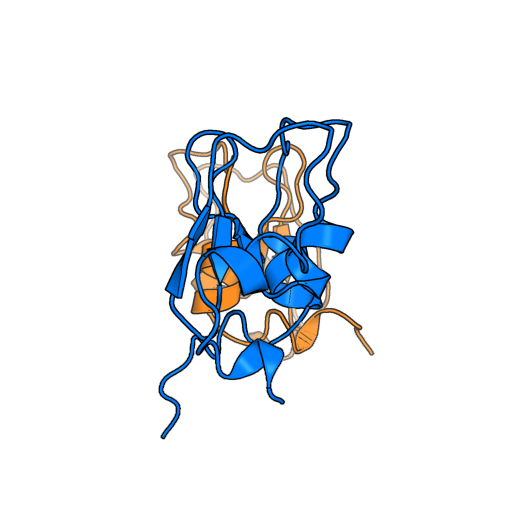 A 1 78 ? -17.253 -0.435 -13.499 1.00 32.10 251 GLU A C 1
ATOM 637 O O . GLU A 1 78 ? -18.052 -0.634 -14.421 1.00 36.20 251 GLU A O 1
ATOM 643 N N . ASN A 1 79 ? -17.394 -0.970 -12.282 1.00 34.32 252 ASN A N 1
ATOM 644 C CA . ASN A 1 79 ? -18.501 -1.903 -11.928 1.00 37.47 252 ASN A CA 1
ATOM 645 C C . ASN A 1 79 ? -18.798 -1.813 -10.426 1.00 39.93 252 ASN A C 1
ATOM 646 O O . ASN A 1 79 ? -17.917 -1.924 -9.575 1.00 49.59 252 ASN A O 1
ATOM 648 N N . SER B 1 1 ? -34.628 -7.251 12.436 1.00 21.83 174 SER B N 1
ATOM 649 C CA . SER B 1 1 ? -33.669 -7.040 11.323 1.00 20.71 174 SER B CA 1
ATOM 650 C C . SER B 1 1 ? -32.869 -5.769 11.595 1.00 19.76 174 SER B C 1
ATOM 651 O O . SER B 1 1 ? -33.283 -4.971 12.452 1.00 22.37 174 SER B O 1
ATOM 654 N N . ASN B 1 2 ? -31.769 -5.581 10.875 1.00 19.69 175 ASN B N 1
ATOM 655 C CA . ASN B 1 2 ? -30.770 -4.538 11.206 1.00 20.45 175 ASN B CA 1
ATOM 656 C C . ASN B 1 2 ? -30.079 -4.119 9.914 1.00 20.16 175 ASN B C 1
ATOM 657 O O . ASN B 1 2 ? -29.550 -4.971 9.202 1.00 22.75 175 ASN B O 1
ATOM 662 N N . PRO B 1 3 ? -30.086 -2.813 9.560 1.00 20.00 176 PRO B N 1
ATOM 663 C CA . PRO B 1 3 ? -29.441 -2.352 8.331 1.00 21.30 176 PRO B CA 1
ATOM 664 C C . PRO B 1 3 ? -27.911 -2.326 8.410 1.00 22.04 176 PRO B C 1
ATOM 665 O O . PRO B 1 3 ? -27.297 -2.161 7.379 1.00 21.66 176 PRO B O 1
ATOM 669 N N . TYR B 1 4 ? -27.328 -2.474 9.606 1.00 20.99 177 TYR B N 1
ATOM 670 C CA . TYR B 1 4 ? -25.859 -2.347 9.793 1.00 22.94 177 TYR B CA 1
ATOM 671 C C . TYR B 1 4 ? -25.205 -3.694 10.113 1.00 18.81 177 TYR B C 1
ATOM 672 O O . TYR B 1 4 ? -23.965 -3.732 10.075 1.00 20.64 177 TYR B O 1
ATOM 681 N N . SER B 1 5 ? -25.970 -4.760 10.375 1.00 18.83 178 SER B N 1
ATOM 682 C CA . SER B 1 5 ? -25.391 -6.071 10.772 1.00 19.55 178 SER B CA 1
ATOM 683 C C . SER B 1 5 ? -24.405 -6.562 9.709 1.00 19.32 178 SER B C 1
ATOM 684 O O . SER B 1 5 ? -23.315 -7.027 10.075 1.00 20.06 178 SER B O 1
AT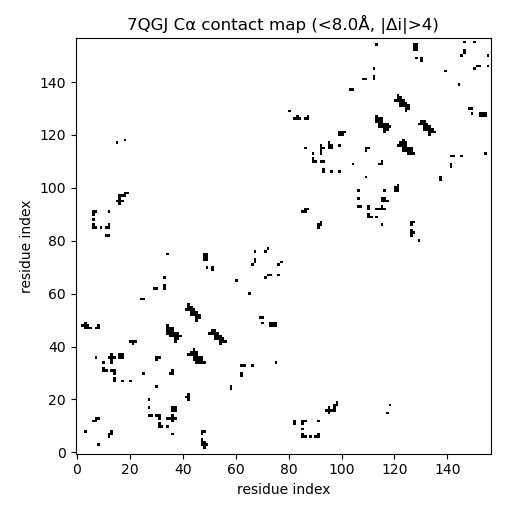OM 687 N N . TYR B 1 6 ? -24.758 -6.482 8.426 1.00 19.03 179 TYR B N 1
ATOM 688 C CA . TYR B 1 6 ? -23.878 -7.043 7.380 1.00 19.37 179 TYR B CA 1
ATOM 689 C C . TYR B 1 6 ? -22.597 -6.201 7.274 1.00 18.17 179 TYR B C 1
ATOM 690 O O . TYR B 1 6 ? -21.489 -6.772 7.260 1.00 19.19 179 TYR B O 1
ATOM 699 N N . ALA B 1 7 ? -22.740 -4.876 7.216 1.00 18.93 180 ALA B N 1
ATOM 700 C CA . ALA B 1 7 ? -21.613 -3.915 7.163 1.00 18.99 180 ALA B CA 1
ATOM 701 C C . ALA B 1 7 ? -20.597 -4.254 8.258 1.00 18.41 180 ALA B C 1
ATOM 702 O O . ALA B 1 7 ? -19.387 -4.224 8.017 1.00 19.45 180 ALA B O 1
ATOM 704 N N . MET B 1 8 ? -21.093 -4.541 9.459 1.00 18.69 181 MET B N 1
ATOM 705 C CA . MET B 1 8 ? -20.238 -4.702 10.659 1.00 17.70 181 MET B CA 1
ATOM 706 C C . MET B 1 8 ? -20.087 -6.183 11.024 1.00 18.36 181 MET B C 1
ATOM 707 O O . MET B 1 8 ? -19.743 -6.471 12.185 1.00 19.76 181 MET B O 1
ATOM 712 N N . SER B 1 9 ? -20.249 -7.093 10.059 1.00 18.65 182 SER B N 1
ATOM 713 C CA . SER B 1 9 ? -20.241 -8.556 10.316 1.00 19.98 182 SER B CA 1
ATOM 714 C C . SER B 1 9 ? -18.809 -9.073 10.506 1.00 20.56 182 SER B C 1
ATOM 715 O O . SER B 1 9 ? -18.661 -10.110 11.172 1.00 25.21 182 SER B O 1
ATOM 718 N N . THR B 1 10 ? -17.791 -8.377 9.994 1.00 20.32 183 THR B N 1
ATOM 719 C CA . THR B 1 10 ? -16.376 -8.796 10.152 1.00 21.15 183 THR B CA 1
ATOM 720 C C . THR B 1 10 ? -15.724 -8.028 11.301 1.00 19.55 183 THR B C 1
ATOM 721 O O . THR B 1 10 ? -16.025 -6.835 11.504 1.00 19.79 183 THR B O 1
ATOM 725 N N . GLU B 1 11 ? -14.830 -8.707 12.008 1.00 20.34 184 GLU B N 1
ATOM 726 C CA . GLU B 1 11 ? -14.028 -8.085 13.081 1.00 21.47 184 GLU B CA 1
ATOM 727 C C . GLU B 1 11 ? -13.255 -6.902 12.491 1.00 20.25 184 GLU B C 1
ATOM 728 O O . GLU B 1 11 ? -13.205 -5.848 13.140 1.00 20.47 184 GLU B O 1
ATOM 734 N N . GLU B 1 12 ? -12.718 -7.044 11.275 1.00 20.29 185 GLU B N 1
ATOM 735 C CA . GLU B 1 12 ? -11.933 -5.947 10.659 1.00 20.22 185 GLU B CA 1
ATOM 736 C C . GLU B 1 12 ? -12.826 -4.719 10.456 1.00 18.74 185 GLU B C 1
ATOM 737 O O . GLU B 1 12 ? -12.377 -3.610 10.786 1.00 20.00 185 GLU B O 1
ATOM 743 N N . ALA B 1 13 ? -14.021 -4.882 9.883 1.00 19.71 186 ALA B N 1
ATOM 744 C CA . ALA B 1 13 ? -14.927 -3.736 9.635 1.00 19.42 186 ALA B CA 1
ATOM 745 C C . ALA B 1 13 ? -15.191 -3.031 10.968 1.00 18.06 186 ALA B C 1
ATOM 746 O O . ALA B 1 13 ? -15.115 -1.794 11.031 1.00 19.46 186 ALA B O 1
ATOM 748 N N . ARG B 1 14 ? -15.464 -3.802 12.016 1.00 18.09 187 ARG B N 1
ATOM 749 C CA . ARG B 1 14 ? -15.750 -3.207 13.343 1.00 17.78 187 ARG B CA 1
ATOM 750 C C . ARG B 1 14 ? -14.519 -2.439 13.839 1.00 17.94 187 ARG B C 1
ATOM 751 O O . ARG B 1 14 ? -14.677 -1.291 14.282 1.00 18.96 187 ARG B O 1
ATOM 759 N N . PHE B 1 15 ? -13.338 -3.043 13.758 1.00 18.89 188 PHE B N 1
ATOM 760 C CA . PHE B 1 15 ? -12.067 -2.421 14.204 1.00 19.99 188 PHE B CA 1
ATOM 761 C C . PHE B 1 15 ? -11.855 -1.080 13.491 1.00 19.67 188 PHE B C 1
ATOM 762 O O . PHE B 1 15 ? -11.395 -0.122 14.121 1.00 20.44 188 PHE B O 1
ATOM 770 N N . LEU B 1 16 ? -12.193 -1.008 12.198 1.00 19.41 189 LEU B N 1
ATOM 771 C CA . LEU B 1 16 ? -11.908 0.185 11.356 1.00 19.71 189 LEU B CA 1
ATOM 772 C C . LEU B 1 16 ? -12.829 1.364 11.702 1.00 18.60 189 LEU B C 1
ATOM 773 O O . LEU B 1 16 ? -12.577 2.457 11.173 1.00 19.99 189 LEU B O 1
ATOM 778 N N . THR B 1 17 ? -13.825 1.185 12.577 1.00 18.54 190 THR B N 1
ATOM 779 C CA . THR B 1 17 ? -14.765 2.268 12.969 1.00 18.84 190 THR B CA 1
ATOM 780 C C . THR B 1 17 ? -14.250 3.070 14.176 1.00 18.30 190 THR B C 1
ATOM 781 O O . THR B 1 17 ? -14.939 4.021 14.561 1.00 19.10 190 THR B O 1
ATOM 785 N N . TYR B 1 18 ? -13.086 2.747 14.749 1.00 18.59 191 TYR B N 1
ATOM 786 C CA . TYR B 1 18 ? -12.703 3.285 16.082 1.00 19.59 191 TYR B CA 1
ATOM 787 C C . TYR B 1 18 ? -11.880 4.581 16.018 1.00 21.45 191 TYR B C 1
ATOM 788 O O . TYR B 1 18 ? -11.272 4.924 17.047 1.00 23.82 191 TYR B O 1
ATOM 797 N N . HIS B 1 19 ? -11.905 5.340 14.925 1.00 22.95 192 HIS B N 1
ATOM 798 C CA . HIS B 1 19 ? -11.326 6.709 14.927 1.00 23.29 192 HIS B CA 1
ATOM 799 C C . HIS B 1 19 ? -12.011 7.527 16.026 1.00 24.15 192 HIS B C 1
ATOM 800 O O . HIS B 1 19 ? -13.247 7.497 16.088 1.00 23.58 192 HIS B O 1
ATOM 807 N N . MET B 1 20 ? -11.213 8.176 16.882 1.00 24.49 193 MET B N 1
ATOM 808 C CA . MET B 1 20 ? -11.641 9.103 17.963 1.00 26.27 193 MET B CA 1
ATOM 809 C C . MET B 1 20 ? -11.940 8.307 19.241 1.00 25.10 193 MET B C 1
ATOM 810 O O . MET B 1 20 ? -12.322 8.935 20.238 1.00 26.37 193 MET B O 1
ATOM 815 N N . TRP B 1 21 ? -11.746 6.985 19.237 1.00 23.31 194 TRP B N 1
ATOM 816 C CA . TRP B 1 21 ? -11.927 6.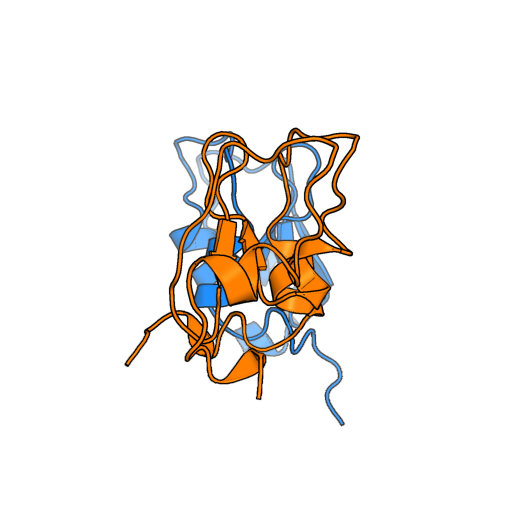150 20.453 1.00 23.41 194 TRP B CA 1
ATOM 817 C C . TRP B 1 21 ? -11.135 6.780 21.594 1.00 24.12 194 TRP B C 1
ATOM 818 O O . TRP B 1 21 ? -9.929 6.967 21.460 1.00 26.48 194 TRP B O 1
ATOM 829 N N . PRO B 1 22 ? -11.776 7.136 22.736 1.00 24.92 195 PRO B N 1
ATOM 830 C CA . PRO B 1 22 ? -11.090 7.868 23.801 1.00 24.76 195 PRO B CA 1
ATOM 831 C C . PRO B 1 22 ? -10.429 7.073 24.939 1.00 25.82 195 PRO B C 1
ATOM 832 O O . PRO B 1 22 ? -9.708 7.692 25.692 1.00 29.93 195 PRO B O 1
ATOM 836 N N . LEU B 1 23 ? -10.682 5.768 25.076 1.00 25.42 196 LEU B N 1
ATOM 837 C CA . LEU B 1 23 ? -10.242 5.001 26.281 1.00 25.99 196 LEU B CA 1
ATOM 838 C C . LEU B 1 23 ? -8.875 4.353 26.037 1.00 29.26 196 LEU B C 1
ATOM 839 O O . LEU B 1 23 ? -8.667 3.766 24.961 1.00 32.01 196 LEU B O 1
ATOM 844 N N . THR B 1 24 ? -7.995 4.425 27.038 1.00 31.84 197 THR B N 1
ATOM 845 C CA . THR B 1 24 ? -6.640 3.814 27.019 1.00 35.14 197 THR B CA 1
ATOM 846 C C . THR B 1 24 ? -6.685 2.413 27.647 1.00 33.67 197 THR B C 1
ATOM 847 O O . THR B 1 24 ? -5.787 1.613 27.322 1.00 39.82 197 THR B O 1
ATOM 851 N N . PHE B 1 25 ? -7.682 2.119 28.494 1.00 31.06 198 PHE B N 1
ATOM 852 C CA . PHE B 1 25 ? -7.736 0.887 29.330 1.00 31.84 198 PHE B CA 1
ATOM 853 C C . PHE B 1 25 ? -8.547 -0.220 28.644 1.00 29.74 198 PHE B C 1
ATOM 854 O O . PHE B 1 25 ? -8.522 -1.363 29.131 1.00 33.87 198 PHE B O 1
ATOM 862 N N . LEU B 1 26 ? -9.241 0.101 27.551 1.00 26.46 199 LEU B N 1
ATOM 863 C CA . LEU B 1 26 ? -10.094 -0.846 26.788 1.00 25.36 199 LEU B CA 1
ATOM 864 C C . LEU B 1 26 ? -9.841 -0.550 25.311 1.00 24.14 199 LEU B C 1
ATOM 865 O O . LEU B 1 26 ? -10.033 0.602 24.911 1.00 26.14 199 LEU B O 1
ATOM 870 N N A SER B 1 27 ? -9.422 -1.562 24.545 0.50 26.26 200 SER B N 1
ATOM 871 N N B SER B 1 27 ? -9.384 -1.547 24.546 0.50 24.65 200 SER B N 1
ATOM 872 C CA A SER B 1 27 ? -8.873 -1.425 23.170 0.50 27.48 200 SER B CA 1
ATOM 873 C CA B SER B 1 27 ? -8.864 -1.379 23.162 0.50 24.67 200 SER B CA 1
ATOM 874 C C A SER B 1 27 ? -9.971 -1.598 22.122 0.50 25.91 200 SER B C 1
ATOM 875 C C B SER B 1 27 ? -9.968 -1.584 22.129 0.50 24.44 200 SER B C 1
ATOM 876 O O A SER B 1 27 ? -10.908 -2.373 22.311 0.50 24.02 200 SER B O 1
ATOM 877 O O B SER B 1 27 ? -10.896 -2.367 22.333 0.50 24.07 200 SER B O 1
ATOM 882 N N . PRO B 1 28 ? -9.888 -0.888 20.972 1.00 24.00 201 PRO B N 1
ATOM 883 C CA . PRO B 1 28 ? -10.735 -1.210 19.824 1.00 22.65 201 PRO B CA 1
ATOM 884 C C . PRO B 1 28 ? -10.690 -2.701 19.450 1.00 21.78 201 PRO B C 1
ATOM 885 O O . PRO B 1 28 ? -11.713 -3.247 19.081 1.00 23.20 201 PRO B O 1
ATOM 889 N N . SER B 1 29 ? -9.516 -3.331 19.549 1.00 23.88 202 SER B N 1
ATOM 890 C CA A SER B 1 29 ? -9.338 -4.771 19.226 0.50 24.71 202 SER B CA 1
ATOM 891 C CA B SER B 1 29 ? -9.330 -4.773 19.234 0.50 24.82 202 SER B CA 1
ATOM 892 C C . SER B 1 29 ? -10.206 -5.624 20.161 1.00 24.53 202 SER B C 1
ATOM 893 O O . SER B 1 29 ? -10.928 -6.488 19.659 1.00 24.11 202 SER B O 1
ATOM 898 N N . GLU B 1 30 ? -10.139 -5.388 21.474 1.00 24.12 203 GLU B N 1
ATOM 899 C CA . GLU B 1 30 ? -10.960 -6.178 22.436 1.00 25.83 203 GLU B CA 1
ATOM 900 C C . GLU B 1 30 ? -12.443 -5.980 22.100 1.00 22.87 203 GLU B C 1
ATOM 901 O O . GLU B 1 30 ? -13.191 -6.973 22.082 1.00 23.40 203 GLU B O 1
ATOM 907 N N . LEU B 1 31 ? -12.865 -4.741 21.857 1.00 21.21 204 LEU B N 1
ATOM 908 C CA . LEU B 1 31 ? -14.298 -4.431 21.620 1.00 20.71 204 LEU B CA 1
ATOM 909 C C . LEU B 1 31 ? -14.750 -5.033 20.282 1.00 20.17 204 LEU B C 1
ATOM 910 O O . LEU B 1 31 ? -15.815 -5.673 20.258 1.00 19.72 204 LEU B O 1
ATOM 915 N N . ALA B 1 32 ? -13.958 -4.886 19.217 1.00 20.48 205 ALA B N 1
ATOM 916 C CA . ALA B 1 32 ? -14.292 -5.454 17.889 1.00 20.28 205 ALA B CA 1
ATOM 917 C C . ALA B 1 32 ? -14.408 -6.979 17.992 1.00 19.92 205 ALA B C 1
ATOM 918 O O . ALA B 1 32 ? -15.360 -7.545 17.420 1.00 20.61 205 ALA B O 1
ATOM 920 N N . ARG B 1 33 ? -13.492 -7.623 18.720 1.00 20.99 206 ARG B N 1
ATOM 921 C CA . ARG B 1 33 ? -13.505 -9.096 18.932 1.00 23.45 206 ARG B CA 1
ATOM 922 C C . ARG B 1 33 ? -14.791 -9.510 19.664 1.00 22.08 206 ARG B C 1
ATOM 923 O O . ARG B 1 33 ? -15.235 -10.655 19.467 1.00 25.55 206 ARG B O 1
ATOM 931 N N . ALA B 1 34 ? -15.361 -8.626 20.490 1.00 20.58 207 ALA B N 1
ATOM 932 C CA . ALA B 1 34 ? -16.581 -8.896 21.283 1.00 21.28 207 ALA B CA 1
ATOM 933 C C . ALA B 1 34 ? -17.840 -8.456 20.526 1.00 20.52 207 ALA B C 1
ATOM 934 O O . ALA B 1 34 ? -18.923 -8.488 21.119 1.00 21.38 207 ALA B O 1
ATOM 936 N N . GLY B 1 35 ? -17.725 -8.091 19.247 1.00 19.20 208 GLY B N 1
ATOM 937 C CA . GLY B 1 35 ? -18.897 -7.829 18.394 1.00 19.58 208 GLY B CA 1
ATOM 938 C C . GLY B 1 35 ? -19.253 -6.358 18.288 1.00 18.37 208 GLY B C 1
ATOM 939 O O . GLY B 1 35 ? -20.257 -6.039 17.618 1.00 18.94 208 GLY B O 1
ATOM 940 N N . PHE B 1 36 ? -18.465 -5.473 18.898 1.00 17.89 209 PHE B N 1
ATOM 941 C CA . PHE B 1 36 ? -18.815 -4.042 19.036 1.00 18.06 209 PHE B CA 1
ATOM 942 C C . PHE B 1 36 ? -18.086 -3.184 18.005 1.00 18.08 209 PHE B C 1
ATOM 943 O O . PHE B 1 36 ? -16.864 -3.321 17.818 1.00 18.87 209 PHE B O 1
ATOM 951 N N . TYR B 1 37 ? -18.834 -2.276 17.387 1.00 17.58 210 TYR B N 1
ATOM 952 C CA . TYR B 1 37 ? -18.265 -1.205 16.535 1.00 17.72 210 TYR B CA 1
ATOM 953 C C . TYR B 1 37 ? -18.551 0.143 17.201 1.00 17.08 210 TYR B C 1
ATOM 954 O O . TYR B 1 37 ? -19.478 0.257 18.031 1.00 18.28 210 TYR B O 1
ATOM 963 N N . TYR B 1 38 ? -17.728 1.135 16.888 1.00 17.68 211 TYR B N 1
ATOM 964 C CA . TYR B 1 38 ? -17.755 2.461 17.547 1.00 18.44 211 TYR B CA 1
ATOM 965 C C . TYR B 1 38 ? -18.791 3.341 16.859 1.00 19.22 211 TYR B C 1
ATOM 966 O O . TYR B 1 38 ? -18.630 3.585 15.660 1.00 21.81 211 TYR B O 1
ATOM 975 N N . ILE B 1 39 ? -19.807 3.798 17.588 1.00 18.93 212 ILE B N 1
ATOM 976 C CA . ILE B 1 39 ? -20.837 4.740 17.068 1.00 19.96 212 ILE B CA 1
ATOM 977 C C . ILE B 1 39 ? -20.650 6.130 17.678 1.00 19.94 212 ILE B C 1
ATOM 978 O O . ILE B 1 39 ? -21.082 7.106 17.042 1.00 21.97 212 ILE B O 1
ATOM 983 N N . GLY B 1 40 ? -20.042 6.237 18.861 1.00 20.23 213 GLY B N 1
ATOM 984 C CA . GLY B 1 40 ? -19.857 7.540 19.512 1.00 20.88 213 GLY B CA 1
ATOM 985 C C . GLY B 1 40 ? -21.190 8.090 20.017 1.00 19.81 213 GLY B C 1
ATOM 986 O O . GLY B 1 40 ? -22.227 7.444 19.902 1.00 21.39 213 GLY B O 1
ATOM 987 N N . PRO B 1 41 ? -21.197 9.275 20.660 1.00 21.90 214 PRO B N 1
ATOM 988 C CA . PRO B 1 41 ? -19.968 9.985 20.996 1.00 22.28 214 PRO B CA 1
ATOM 989 C C . PRO B 1 41 ? -19.300 9.301 22.201 1.00 21.62 214 PRO B C 1
ATOM 990 O O . PRO B 1 41 ? -19.777 8.258 22.652 1.00 22.45 214 PRO B O 1
ATOM 994 N N . GLY B 1 42 ? -18.219 9.886 22.707 1.00 21.85 215 GLY B N 1
ATOM 995 C CA . GLY B 1 42 ? -17.520 9.356 23.892 1.00 21.38 215 GLY B CA 1
ATOM 996 C C . GLY B 1 42 ? -17.099 7.913 23.671 1.00 20.38 215 GLY B C 1
ATOM 997 O O . GLY B 1 42 ? -16.440 7.633 22.657 1.00 22.17 215 GLY B O 1
ATOM 998 N N . ASP B 1 43 ? -17.489 7.000 24.558 1.00 20.96 216 ASP B N 1
ATOM 999 C CA . ASP B 1 43 ? -17.068 5.576 24.473 1.00 20.35 216 ASP B CA 1
ATOM 1000 C C . ASP B 1 43 ? -18.260 4.686 24.096 1.00 19.61 216 ASP B C 1
ATOM 1001 O O . ASP B 1 43 ? -18.240 3.491 24.454 1.00 20.47 216 ASP B O 1
ATOM 1006 N N . ARG B 1 44 ? -19.241 5.217 23.359 1.00 19.17 217 ARG B N 1
ATOM 1007 C CA . ARG B 1 44 ? -20.455 4.438 22.999 1.00 18.07 217 ARG B CA 1
ATOM 1008 C C . ARG B 1 44 ? -20.170 3.528 21.800 1.00 17.16 217 ARG B C 1
ATOM 1009 O O . ARG B 1 44 ? -19.688 4.010 20.737 1.00 18.35 217 ARG B O 1
ATOM 1017 N N . VAL B 1 45 ? -20.514 2.258 21.974 1.00 17.26 218 VAL B N 1
ATOM 1018 C CA . VAL B 1 45 ? -20.345 1.186 20.962 1.00 16.89 218 VAL B CA 1
ATOM 1019 C C . VAL B 1 45 ? -21.680 0.467 20.783 1.00 17.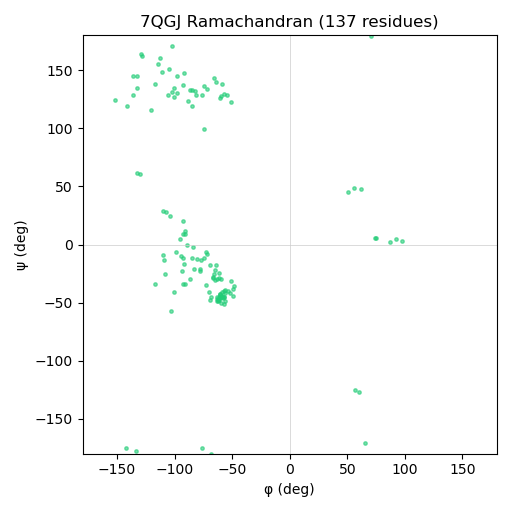02 218 VAL B C 1
ATOM 1020 O O . VAL B 1 45 ? -22.569 0.569 21.642 1.00 18.48 218 VAL B O 1
ATOM 1024 N N . ALA B 1 46 ? -21.800 -0.254 19.676 1.00 17.28 219 ALA B N 1
ATOM 1025 C CA . ALA B 1 46 ? -23.002 -1.017 19.300 1.00 17.54 219 ALA B CA 1
ATOM 1026 C C . ALA B 1 46 ? -22.571 -2.412 18.862 1.00 16.73 219 ALA B C 1
ATOM 1027 O O . ALA B 1 46 ? -21.517 -2.552 18.208 1.00 18.56 219 ALA B O 1
ATOM 1029 N N . CYS B 1 47 ? -23.386 -3.409 19.169 1.00 17.73 220 CYS B N 1
ATOM 1030 C CA . CYS B 1 47 ? -23.156 -4.787 18.690 1.00 17.98 220 CYS B CA 1
ATOM 1031 C C . CYS B 1 47 ? -23.782 -4.961 17.302 1.00 18.17 220 CYS B C 1
ATOM 1032 O O . CYS B 1 47 ? -24.955 -4.594 17.109 1.00 19.30 220 CYS B O 1
ATOM 1035 N N . PHE B 1 48 ? -23.026 -5.546 16.379 1.00 18.06 221 PHE B N 1
ATOM 1036 C CA . PHE B 1 48 ? -23.499 -5.827 15.000 1.00 18.95 221 PHE B CA 1
ATOM 1037 C C . PHE B 1 48 ? -24.630 -6.862 15.005 1.00 19.04 221 PHE B C 1
ATOM 1038 O O . PHE B 1 48 ? -25.415 -6.865 14.048 1.00 20.88 221 PHE B O 1
ATOM 1046 N N . ALA B 1 49 ? -24.713 -7.729 16.023 1.00 19.36 222 ALA B N 1
ATOM 1047 C CA . ALA B 1 49 ? -25.565 -8.943 16.001 1.00 20.29 222 ALA B CA 1
ATOM 1048 C C . ALA B 1 49 ? -26.868 -8.728 16.780 1.00 20.52 222 ALA B C 1
ATOM 1049 O O . ALA B 1 49 ? -27.909 -9.201 16.325 1.00 23.75 222 ALA B O 1
ATOM 1051 N N . CYS B 1 50 ? -26.825 -8.063 17.934 1.00 21.07 223 CYS B N 1
ATOM 1052 C CA . CYS B 1 50 ? -28.042 -7.844 18.765 1.00 20.81 223 CYS B CA 1
ATOM 1053 C C . CYS B 1 50 ? -28.478 -6.378 18.742 1.00 20.96 223 CYS B C 1
ATOM 1054 O O . CYS B 1 50 ? -29.598 -6.106 19.193 1.00 22.91 223 CYS B O 1
ATOM 1057 N N . GLY B 1 51 ? -27.633 -5.465 18.254 1.00 20.32 224 GLY B N 1
ATOM 1058 C CA . GLY B 1 51 ? -27.937 -4.024 18.230 1.00 21.63 224 GLY B CA 1
ATOM 1059 C C . GLY B 1 51 ? -27.831 -3.374 19.600 1.00 20.74 224 GLY B C 1
ATOM 1060 O O . GLY B 1 51 ? -28.149 -2.184 19.710 1.00 22.93 224 GLY B O 1
ATOM 1061 N N . GLY B 1 52 ? -27.386 -4.112 20.616 1.00 19.93 225 GLY B N 1
ATOM 1062 C CA . GLY B 1 52 ? -27.183 -3.546 21.960 1.00 20.32 225 GLY B CA 1
ATOM 1063 C C . GLY B 1 52 ? -26.134 -2.451 21.947 1.00 19.53 225 GLY B C 1
ATOM 1064 O O . GLY B 1 52 ? -25.120 -2.597 21.253 1.00 20.44 225 GLY B O 1
ATOM 1065 N N A LYS B 1 53 ? -26.370 -1.367 22.693 0.50 19.37 226 LYS B N 1
ATOM 1066 N N B LYS B 1 53 ? -26.360 -1.378 22.709 0.50 19.46 226 LYS B N 1
ATOM 1067 C CA A LYS B 1 53 ? -25.453 -0.200 22.768 0.50 19.46 226 LYS B CA 1
ATOM 1068 C CA B LYS B 1 53 ? -25.445 -0.209 22.767 0.50 19.76 226 LYS B CA 1
ATOM 1069 C C A LYS B 1 53 ? -24.962 -0.048 24.208 0.50 19.08 226 LYS B C 1
ATOM 1070 C C B LYS B 1 53 ? -24.964 -0.028 24.207 0.50 19.35 226 LYS B C 1
ATOM 1071 O O A LYS B 1 53 ? -25.800 -0.101 25.131 0.50 19.46 226 LYS B O 1
ATOM 1072 O O B LYS B 1 53 ? -25.808 -0.050 25.126 0.50 19.58 226 LYS B O 1
ATOM 1083 N N . LEU B 1 54 ? -23.652 0.112 24.390 1.00 18.28 227 LEU B N 1
ATOM 1084 C CA . LEU B 1 54 ? -23.054 0.319 25.730 1.00 18.14 227 LEU B CA 1
ATOM 1085 C C . LEU B 1 54 ? -22.100 1.505 25.693 1.00 18.13 227 LEU B C 1
ATOM 1086 O O . LEU B 1 54 ? -21.384 1.692 24.705 1.00 19.34 227 LEU B O 1
ATOM 1091 N N . SER B 1 55 ? -22.059 2.256 26.785 1.00 18.27 228 SER B N 1
ATOM 1092 C CA . SER B 1 55 ? -21.048 3.311 27.007 1.00 18.56 228 SER B CA 1
ATOM 1093 C C . SER B 1 55 ? -20.674 3.294 28.490 1.00 18.64 228 SER B C 1
ATOM 1094 O O . SER B 1 55 ? -21.157 2.401 29.236 1.00 19.48 228 SER B O 1
ATOM 1097 N N . ASN B 1 56 ? -19.848 4.246 28.902 1.00 19.93 229 ASN B N 1
ATOM 1098 C CA . ASN B 1 56 ? -19.483 4.417 30.328 1.00 20.64 229 ASN B CA 1
ATOM 1099 C C . ASN B 1 56 ? -18.763 3.147 30.796 1.00 20.60 229 ASN B C 1
ATOM 1100 O O . ASN B 1 56 ? -19.090 2.595 31.884 1.00 22.05 229 ASN B O 1
ATOM 1105 N N . TRP B 1 57 ? -17.799 2.702 30.000 1.00 21.43 230 TRP B N 1
ATOM 1106 C CA . TRP B 1 57 ? -16.944 1.529 30.293 1.00 21.68 230 TRP B CA 1
ATOM 1107 C C . TRP B 1 57 ? -16.066 1.821 31.508 1.00 22.60 230 TRP B C 1
ATOM 1108 O O . TRP B 1 57 ? -15.610 2.966 31.668 1.00 23.56 230 TRP B O 1
ATOM 1119 N N . GLU B 1 58 ? -15.859 0.798 32.327 1.00 24.10 231 GLU B N 1
ATOM 1120 C CA . GLU B 1 58 ? -15.070 0.888 33.577 1.00 26.62 231 GLU B CA 1
ATOM 1121 C C . GLU B 1 58 ? -13.783 0.095 33.383 1.00 25.52 231 GLU B C 1
ATOM 1122 O O . GLU B 1 58 ? -13.772 -0.889 32.651 1.00 25.23 231 GLU B O 1
ATOM 1128 N N . PRO B 1 59 ? -12.658 0.492 34.023 1.00 28.36 232 PRO B N 1
ATOM 1129 C CA . PRO B 1 59 ? -11.411 -0.268 33.918 1.00 29.08 232 PRO B CA 1
ATOM 1130 C C . PRO B 1 59 ? -11.533 -1.771 34.213 1.00 27.96 232 PRO B C 1
ATOM 1131 O O . PRO B 1 59 ? -10.801 -2.531 33.612 1.00 31.51 232 PRO B O 1
ATOM 1135 N N . LYS B 1 60 ? -12.450 -2.163 35.104 1.00 28.05 233 LYS B N 1
ATOM 1136 C CA . LYS B 1 60 ? -12.669 -3.577 35.511 1.00 29.84 233 LYS B CA 1
ATOM 1137 C C . LYS B 1 60 ? -13.443 -4.348 34.435 1.00 27.63 233 LYS B C 1
ATOM 1138 O O . LYS B 1 60 ? -13.511 -5.584 34.540 1.00 29.65 233 LYS B O 1
ATOM 1144 N N . ASP B 1 61 ? -14.036 -3.660 33.457 1.00 24.16 234 ASP B N 1
ATOM 1145 C CA . ASP B 1 61 ? -14.971 -4.292 32.495 1.00 23.94 234 ASP B CA 1
ATOM 1146 C C . ASP B 1 61 ? -14.216 -5.188 31.511 1.00 23.55 234 ASP B C 1
ATOM 1147 O O . ASP B 1 61 ? -13.185 -4.756 30.942 1.00 26.24 234 ASP B O 1
ATOM 1152 N N . ASP B 1 62 ? -14.752 -6.388 31.314 1.00 23.04 235 ASP B N 1
ATOM 1153 C CA . ASP B 1 62 ? -14.391 -7.309 30.212 1.00 23.89 235 ASP B CA 1
ATOM 1154 C C . ASP B 1 62 ? -15.489 -7.167 29.155 1.00 23.06 235 ASP B C 1
ATOM 1155 O O . ASP B 1 62 ? -16.672 -7.268 29.508 1.00 23.94 235 ASP B O 1
ATOM 1160 N N . ALA B 1 63 ? -15.129 -6.898 27.904 1.00 23.21 236 ALA B N 1
ATOM 1161 C CA . ALA B 1 63 ? -16.124 -6.583 26.856 1.00 22.84 236 ALA B CA 1
ATOM 1162 C C . ALA B 1 63 ? -17.110 -7.748 26.688 1.00 20.90 236 ALA B C 1
ATOM 1163 O O . ALA B 1 63 ? -18.315 -7.480 26.581 1.00 21.98 236 ALA B O 1
ATOM 1165 N N . MET B 1 64 ? -16.632 -8.994 26.643 1.00 22.65 237 MET B N 1
ATOM 1166 C CA . MET B 1 64 ? -17.512 -10.172 26.407 1.00 23.24 237 MET B CA 1
ATOM 1167 C C . MET B 1 64 ? -18.424 -10.386 27.621 1.00 22.75 237 MET B C 1
ATOM 1168 O O . MET B 1 64 ? -19.605 -10.718 27.440 1.00 22.18 237 MET B O 1
ATOM 1173 N N A SER B 1 65 ? -17.892 -10.199 28.832 0.50 23.23 238 SER B N 1
ATOM 1174 N N B SER B 1 65 ? -17.887 -10.200 28.828 0.50 22.84 238 SER B N 1
ATOM 1175 C CA A SER B 1 65 ? -18.662 -10.306 30.098 0.50 23.19 238 SER B CA 1
ATOM 1176 C CA B SER B 1 65 ? -18.658 -10.300 30.092 0.50 22.89 238 SER B CA 1
ATOM 1177 C C A SER B 1 65 ? -19.794 -9.269 30.106 0.50 21.31 238 SER B C 1
ATOM 1178 C C B SER B 1 65 ? -19.797 -9.272 30.087 0.50 21.64 238 SER B C 1
ATOM 1179 O O A SER B 1 65 ? -20.957 -9.656 30.386 0.50 22.45 238 SER B O 1
ATOM 1180 O O B SER B 1 65 ? -20.963 -9.668 30.341 0.50 22.49 238 SER B O 1
ATOM 1185 N N . GLU B 1 66 ? -19.476 -8.008 29.773 1.00 21.20 239 GLU B N 1
ATOM 1186 C CA . GLU B 1 66 ? -20.476 -6.909 29.744 1.00 20.72 239 GLU B CA 1
ATOM 1187 C C . GLU B 1 66 ? -21.509 -7.193 28.647 1.00 19.21 239 GLU B C 1
ATOM 1188 O O . GLU B 1 66 ? -22.695 -6.907 28.849 1.00 20.01 239 GLU B O 1
ATOM 1194 N N . HIS B 1 67 ? -21.069 -7.733 27.513 1.00 19.31 240 HIS B N 1
ATOM 1195 C CA . HIS B 1 67 ? -21.972 -8.094 26.393 1.00 19.51 240 HIS B CA 1
ATOM 1196 C C . HIS B 1 67 ? -23.043 -9.063 26.907 1.00 19.05 240 HIS B C 1
ATOM 1197 O O . HIS B 1 67 ? -24.243 -8.821 26.680 1.00 19.50 240 HIS B O 1
ATOM 1204 N N . ARG B 1 68 ? -22.621 -10.134 27.579 1.00 20.26 241 ARG B N 1
ATOM 1205 C CA . ARG B 1 68 ? -23.552 -11.188 28.060 1.00 19.81 241 ARG B CA 1
ATOM 1206 C C . ARG B 1 68 ? -24.380 -10.669 29.242 1.00 20.48 241 ARG B C 1
ATOM 1207 O O . ARG B 1 68 ? -25.550 -11.068 29.349 1.00 21.52 241 ARG B O 1
ATOM 1215 N N . ARG B 1 69 ? -23.806 -9.820 30.094 1.00 19.98 242 ARG B N 1
ATOM 1216 C CA . ARG B 1 69 ? -24.536 -9.238 31.254 1.00 20.63 242 ARG B CA 1
ATOM 1217 C C . ARG B 1 69 ? -25.772 -8.486 30.751 1.00 20.14 242 ARG B C 1
ATOM 1218 O O . ARG B 1 69 ? -26.857 -8.656 31.317 1.00 21.54 242 ARG B O 1
ATOM 1226 N N . HIS B 1 70 ? -25.609 -7.668 29.713 1.00 19.42 243 HIS B N 1
ATOM 1227 C CA . HIS B 1 70 ? 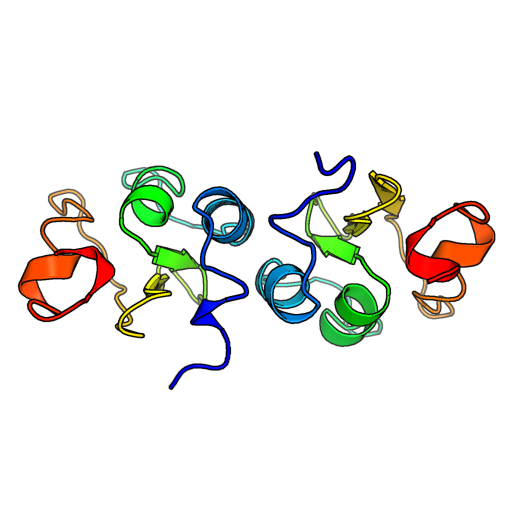-26.662 -6.727 29.255 1.00 20.09 243 HIS B CA 1
ATOM 1228 C C . HIS B 1 70 ? -27.536 -7.359 28.172 1.00 19.84 243 HIS B C 1
ATOM 1229 O O . HIS B 1 70 ? -28.725 -7.021 28.118 1.00 21.95 243 HIS B O 1
ATOM 1236 N N . PHE B 1 71 ? -26.959 -8.213 27.325 1.00 19.67 244 PHE B N 1
ATOM 1237 C CA . PHE B 1 71 ? -27.642 -8.753 26.121 1.00 19.71 244 PHE B CA 1
ATOM 1238 C C . PHE B 1 71 ? -27.436 -10.259 26.062 1.00 20.10 244 PHE B C 1
ATOM 1239 O O . PHE B 1 71 ? -26.837 -10.771 25.118 1.00 21.54 244 PHE B O 1
ATOM 1247 N N . PRO B 1 72 ? -27.919 -11.013 27.075 1.00 21.03 245 PRO B N 1
ATOM 1248 C CA . PRO B 1 72 ? -27.596 -12.436 27.171 1.00 21.55 245 PRO B CA 1
ATOM 1249 C C . PRO B 1 72 ? -28.104 -13.329 26.032 1.00 20.73 245 PRO B C 1
ATOM 1250 O O . PRO B 1 72 ? -27.579 -14.414 25.904 1.00 22.85 245 PRO B O 1
ATOM 1254 N N . ASN B 1 73 ? -29.079 -12.862 25.243 1.00 21.59 246 ASN B N 1
ATOM 1255 C CA . ASN B 1 73 ? -29.664 -13.647 24.122 1.00 22.39 246 ASN B CA 1
ATOM 1256 C C . ASN B 1 73 ? -28.970 -13.294 22.803 1.00 23.37 246 ASN B C 1
ATOM 1257 O O . ASN B 1 73 ? -29.388 -13.816 21.759 1.00 25.35 246 ASN B O 1
ATOM 1262 N N . CYS B 1 74 ? -27.935 -12.462 22.823 1.00 21.66 247 CYS B N 1
ATOM 1263 C CA . CYS B 1 74 ? -27.250 -12.043 21.573 1.00 21.96 247 CYS B CA 1
ATOM 1264 C C . CYS B 1 74 ? -26.801 -13.270 20.778 1.00 24.29 247 CYS B C 1
ATOM 1265 O O . CYS B 1 74 ? -26.145 -14.154 21.321 1.00 23.03 247 CYS B O 1
ATOM 1268 N N . PRO B 1 75 ? -27.126 -13.364 19.464 1.00 25.09 248 PRO B N 1
ATOM 1269 C CA . PRO B 1 75 ? -26.709 -14.504 18.646 1.00 26.20 248 PRO B CA 1
ATOM 1270 C C . PRO B 1 75 ? -25.189 -14.716 18.547 1.00 25.62 248 PRO B C 1
ATOM 1271 O O . PRO B 1 75 ? -24.767 -15.845 18.362 1.00 29.52 248 PRO B O 1
ATOM 1275 N N . PHE B 1 76 ? -24.410 -13.634 18.630 1.00 24.12 249 PHE B N 1
ATOM 1276 C CA . PHE B 1 76 ? -22.927 -13.650 18.520 1.00 25.31 249 PHE B CA 1
ATOM 1277 C C . PHE B 1 76 ? -22.330 -14.398 19.721 1.00 26.04 249 PHE B C 1
ATOM 1278 O O . PHE B 1 76 ? -21.247 -14.985 19.597 1.00 27.52 249 PHE B O 1
ATOM 1286 N N . LEU B 1 77 ? -23.016 -14.381 20.864 1.00 27.03 250 LEU B N 1
ATOM 1287 C CA . LEU B 1 77 ? -22.503 -15.010 22.108 1.00 29.66 250 LEU B CA 1
ATOM 1288 C C . LEU B 1 77 ? -22.688 -16.533 22.074 1.00 35.15 250 LEU B C 1
ATOM 1289 O O . LEU B 1 77 ? -22.011 -17.211 22.880 1.00 43.44 250 LEU B O 1
ATOM 1294 N N . GLU B 1 78 ? -23.604 -17.044 21.245 1.00 37.28 251 GLU B N 1
ATOM 1295 C CA . GLU B 1 78 ? -23.909 -18.496 21.105 1.00 41.60 251 GLU B CA 1
ATOM 1296 C C . GLU B 1 78 ? -22.611 -19.261 20.825 1.00 45.25 251 GLU B C 1
ATOM 1297 O O . GLU B 1 78 ? -22.367 -19.709 19.701 1.00 55.49 251 GLU B O 1
#

Foldseek 3Di:
DDPFQPQLPALVSQLVQDDPQPDPLAHSSQQSVLQWHDDDDHNWTAHRFQRDIDDPDDSVDRNNVVCCVPPVVGVVNVD/DDPCLVCLVDLVSQLVQCVVADDPLAHSSQQSVLQWHDPDDHNWTAHSFQRDIDDPDDSVDRNNVVCCVVPVPGPVND

B-factor: mean 25.6, std 8.18, range [16.73, 66.84]

Secondary structure (DSSP, 8-state):
--SS-STT-SHHHHHTT-SS---SSS-HHHHHHTTEEE--STT-EEETTT--EE-S--TT--HHHHHHHH-TT-HHHH-/--SSTTTT-SHHHHHTT-TT---SSS-HHHHHHTTEEE--STT-EEETTT--EE----TT--HHHHHHHH-TT-GGG-

InterPro domains:
  IPR001315 CARD domain [PF00619] (459-540)
  IPR001315 CARD domain [PS50209] (453-543)
  IPR001315 CARD domain [SM00114] (453-541)
  IPR001370 BIR repeat [PF00653] (49-114)
  IPR001370 BIR repeat [PF00653] (187-250)
  IPR001370 BIR repeat [PF00653] (272-336)
  IPR001370 BIR repeat [PS01282] (46-113)
  IPR001370 BIR repeat [PS01282] (184-250)
  IPR001370 BIR repeat [PS01282] (269-336)
  IPR001370 BIR repeat [PS50143] (49-114)
  IPR001370 BIR repeat [PS50143] (187-251)
  IPR001370 BIR repeat [PS50143] (272-337)
  IPR001370 BIR repeat [SM00238] (44-115)
  IPR001370 BIR repeat [SM00238] (182-252)
  IPR001370 BIR repeat [SM00238] (267-338)
  IPR001370 BIR repeat [cd00022] (49-115)
  IPR001370 BIR repeat [cd00022] (185-252)
  IPR001370 BIR repeat [cd00022] (270-336)
  IPR001841 Zinc finger, RING-type [PS50089] (571-606)
  IPR001841 Zinc finger, RING-type [SM00184] (571-605)

Radius of gyration: 16.62 Å; Cα contacts (8 Å, |Δi|>4): 240; chains: 2; bounding box: 29×42×49 Å

Solvent-accessible surface area: 8729 Å² total; per-residue (Å²): 173,83,111,91,31,108,6,0,41,28,68,75,0,9,81,19,0,19,26,162,32,80,35,146,88,4,54,31,44,64,0,0,156,0,0,0,32,17,62,8,126,50,20,96,0,3,3,28,17,51,44,9,105,22,48,124,16,93,102,154,28,68,0,90,66,20,0,177,163,75,46,88,143,4,55,44,55,154,117,173,58,115,71,31,128,7,0,46,38,85,101,0,7,99,52,0,14,55,89,32,72,37,142,95,5,58,30,37,52,0,0,136,1,0,0,11,8,46,5,112,47,20,90,0,3,0,28,30,49,25,9,115,25,59,121,15,72,106,174,22,68,0,81,68,22,0,122,163,75,49,85,146,7,92,69,15,125

Organism: Homo sapiens (NCBI:txid9606)

GO terms:
  GO:0005634 nucleus (C, IDA)
  GO:0005737 cytoplasm (C, IDA)
  GO:0043130 ubiquitin binding (F, IDA)
  GO:0098770 FBXO family protein binding (F, IPI)
  GO:0004842 ubiquitin-protein transferase activity (F, IDA)
  GO:0043161 proteasome-mediated ubiquitin-dependent protein catabolic process (P, IDA)
  GO:0008270 zinc ion binding (F, IDA)
  GO:0051726 regulation of cell cycle (P, IDA)
  GO:0000209 protein polyubiquitination (P, IDA)
  GO:0038061 non-canonical NF-kappaB signal transduction (P, TAS)
  GO:0039535 regulation of RIG-I signaling pathway (P, TAS)
  GO:0042127 regulation of cell population proliferation (P, TAS)
  GO:0043066 negative regulation of apoptotic process (P, TAS)
  GO:0045088 regulation of innate immune response (P, TAS)
  GO:0045595 regulation of cell differentiation (P, TAS)
  GO:0034121 regulation of toll-like receptor signaling pathway (P, TAS)
  GO:0050727 regulation of inflammatory response (P, TAS)
  GO:0070424 regulation of nucleotide-binding domain, leucine rich repeat containing receptor signaling pathway (P, TAS)
  GO:0003713 transcription coactivator activity (F, IMP)
  GO:0051087 protein-folding chaperone binding (F, IPI)